Protein AF-A0A2V0MR11-F1 (afdb_monomer_lite)

Structure (mmCIF, N/CA/C/O backbone):
data_AF-A0A2V0MR11-F1
#
_entry.id   AF-A0A2V0MR11-F1
#
loop_
_atom_site.group_PDB
_atom_site.id
_atom_site.type_symbol
_atom_site.label_atom_id
_atom_site.label_alt_id
_atom_site.label_comp_id
_atom_site.label_asym_id
_atom_site.label_entity_id
_atom_site.label_seq_id
_atom_site.pdbx_PDB_ins_code
_atom_site.Cartn_x
_atom_site.Cartn_y
_atom_site.Cartn_z
_atom_site.occupancy
_atom_site.B_iso_or_equiv
_atom_site.auth_seq_id
_atom_site.auth_comp_id
_atom_site.auth_asym_id
_atom_site.auth_atom_id
_atom_site.pdbx_PDB_model_num
ATOM 1 N N . MET A 1 1 ? 62.339 10.877 -40.172 1.00 51.88 1 MET A N 1
ATOM 2 C CA . MET A 1 1 ? 60.877 10.805 -40.378 1.00 51.88 1 MET A CA 1
ATOM 3 C C . MET A 1 1 ? 60.250 10.286 -39.092 1.00 51.88 1 MET A C 1
ATOM 5 O O . MET A 1 1 ? 60.212 9.086 -38.876 1.00 51.88 1 MET A O 1
ATOM 9 N N . GLY A 1 2 ? 59.942 11.201 -38.169 1.00 49.28 2 GLY A N 1
ATOM 10 C CA . GLY A 1 2 ? 59.431 10.881 -36.834 1.00 49.28 2 GLY A CA 1
ATOM 11 C C . GLY A 1 2 ? 57.910 10.956 -36.818 1.00 49.28 2 GLY A C 1
ATOM 12 O O . GLY A 1 2 ? 57.344 11.885 -37.386 1.00 49.28 2 GLY A O 1
ATOM 13 N N . TYR A 1 3 ? 57.261 9.976 -36.200 1.00 51.47 3 TYR A N 1
ATOM 14 C CA . TYR A 1 3 ? 55.828 10.011 -35.938 1.00 51.47 3 TYR A CA 1
ATOM 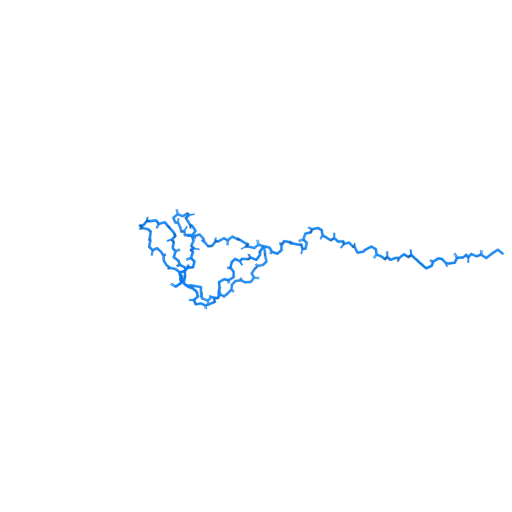15 C C . TYR A 1 3 ? 55.599 10.562 -34.528 1.00 51.47 3 TYR A C 1
ATOM 17 O O . TYR A 1 3 ? 56.233 10.136 -33.563 1.00 51.47 3 TYR A O 1
ATOM 25 N N . THR A 1 4 ? 54.706 11.537 -34.412 1.00 55.16 4 THR A N 1
ATOM 26 C CA . THR A 1 4 ? 54.309 12.131 -33.134 1.00 55.16 4 THR A CA 1
ATOM 27 C C . THR A 1 4 ? 53.163 11.305 -32.551 1.00 55.16 4 THR A C 1
ATOM 29 O O . THR A 1 4 ? 52.122 11.149 -33.185 1.00 55.16 4 THR A O 1
ATOM 32 N N . LEU A 1 5 ? 53.342 10.748 -31.352 1.00 56.91 5 LEU A N 1
ATOM 33 C CA . LEU A 1 5 ? 52.271 10.083 -30.606 1.00 56.91 5 LEU A CA 1
ATOM 34 C C . LEU A 1 5 ? 51.459 11.151 -29.858 1.00 56.91 5 LEU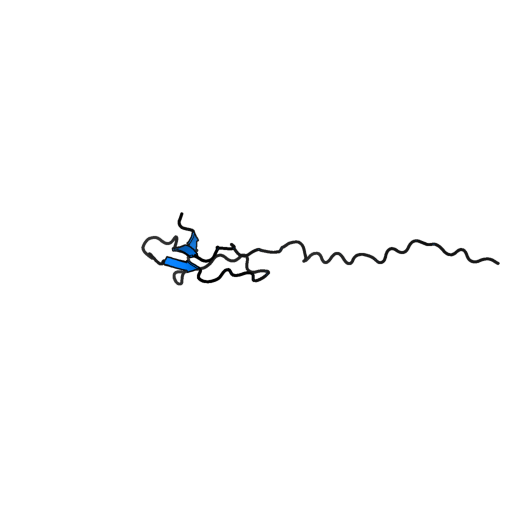 A C 1
ATOM 36 O O . LEU A 1 5 ? 52.001 11.851 -29.007 1.00 56.91 5 LEU A O 1
ATOM 40 N N . HIS A 1 6 ? 50.170 11.280 -30.177 1.00 53.88 6 HIS A N 1
ATOM 41 C CA . HIS A 1 6 ? 49.237 12.161 -29.467 1.00 53.88 6 HIS A CA 1
ATOM 42 C C . HIS A 1 6 ? 48.611 11.405 -28.278 1.00 53.88 6 HIS A C 1
ATOM 44 O O . HIS A 1 6 ? 47.919 10.410 -28.510 1.00 53.88 6 HIS A O 1
ATOM 50 N N . PRO A 1 7 ? 48.778 11.846 -27.017 1.00 54.31 7 PRO A N 1
ATOM 51 C CA . PRO A 1 7 ? 48.027 11.299 -25.896 1.00 54.31 7 PRO A CA 1
ATOM 52 C C . PRO A 1 7 ? 46.720 12.085 -25.763 1.00 54.31 7 PRO A C 1
ATOM 54 O O . PRO A 1 7 ? 46.709 13.226 -25.312 1.00 54.31 7 PRO A O 1
ATOM 57 N N . GLY A 1 8 ? 45.604 11.510 -26.205 1.00 52.06 8 GLY A N 1
ATOM 58 C CA . GLY A 1 8 ? 44.334 12.232 -26.143 1.00 52.06 8 GLY A CA 1
ATOM 59 C C . GLY A 1 8 ? 43.143 11.471 -26.692 1.00 52.06 8 GLY A C 1
ATOM 60 O O . GLY A 1 8 ? 42.377 12.020 -27.475 1.00 52.06 8 GLY A O 1
ATOM 61 N N . LYS A 1 9 ? 42.973 10.205 -26.309 1.00 49.06 9 LYS A N 1
ATOM 62 C CA . LYS A 1 9 ? 41.705 9.505 -26.522 1.00 49.06 9 LYS A CA 1
ATOM 63 C C . LYS A 1 9 ? 41.200 9.024 -25.172 1.00 49.06 9 LYS A C 1
ATOM 65 O O . LYS A 1 9 ? 41.506 7.918 -24.748 1.00 49.06 9 LYS A O 1
ATOM 70 N N . HIS A 1 10 ? 40.461 9.893 -24.485 1.00 50.47 10 HIS A N 1
ATOM 71 C CA . HIS A 1 10 ? 39.571 9.441 -23.422 1.00 50.47 10 HIS A CA 1
ATOM 72 C C . HIS A 1 10 ? 38.601 8.442 -24.069 1.00 50.47 10 HIS A C 1
ATOM 74 O O . HIS A 1 10 ? 37.917 8.827 -25.024 1.00 50.47 10 HIS A O 1
ATOM 80 N N . PRO A 1 11 ? 38.557 7.164 -23.649 1.00 50.12 11 PRO A N 1
ATOM 81 C CA . PRO A 1 11 ? 37.496 6.283 -24.100 1.00 50.12 11 PRO A CA 1
ATOM 82 C C . PRO A 1 11 ? 36.188 6.900 -23.612 1.00 50.12 11 PRO A C 1
ATOM 84 O O . PRO A 1 11 ? 36.025 7.171 -22.423 1.00 50.12 11 PRO A O 1
ATOM 87 N N . GLY A 1 12 ? 35.315 7.221 -24.566 1.00 50.03 12 GLY A N 1
ATOM 88 C CA . GLY A 1 12 ? 34.016 7.806 -24.296 1.00 50.03 12 GLY A CA 1
ATOM 89 C C . GLY A 1 12 ? 33.295 6.981 -23.243 1.00 50.03 12 GLY A C 1
ATOM 90 O O . GLY A 1 12 ? 33.022 5.802 -23.442 1.00 50.03 12 GLY A O 1
ATOM 91 N N . ILE A 1 13 ? 33.008 7.624 -22.119 1.00 58.72 13 ILE A N 1
ATOM 92 C CA . ILE A 1 13 ? 31.935 7.242 -21.210 1.00 58.72 13 ILE A CA 1
ATOM 93 C C . ILE A 1 13 ? 30.669 7.133 -22.063 1.00 58.72 13 ILE A C 1
ATOM 95 O O . ILE A 1 13 ? 30.103 8.149 -22.472 1.00 58.72 13 ILE A O 1
ATOM 99 N N . LEU A 1 14 ? 30.267 5.903 -22.383 1.00 58.50 14 LEU A N 1
ATOM 100 C CA . LEU A 1 14 ? 28.918 5.597 -22.834 1.00 58.50 14 LEU A CA 1
ATOM 101 C C . LEU A 1 14 ? 28.008 5.995 -21.669 1.00 58.50 14 LEU A C 1
ATOM 103 O O . LEU A 1 14 ? 27.916 5.291 -20.674 1.00 58.50 14 LEU A O 1
ATOM 107 N N . ARG A 1 15 ? 27.460 7.210 -21.720 1.00 57.94 15 ARG A N 1
ATOM 108 C CA . ARG A 1 15 ? 26.459 7.662 -20.756 1.00 57.94 15 ARG A CA 1
ATOM 109 C C . ARG A 1 15 ? 25.154 7.047 -21.223 1.00 57.94 15 ARG A C 1
ATOM 111 O O . ARG A 1 15 ? 24.537 7.575 -22.147 1.00 57.94 15 ARG A O 1
ATOM 118 N N . ASP A 1 16 ? 24.785 5.912 -20.647 1.00 57.56 16 ASP A N 1
ATOM 119 C CA . ASP A 1 16 ? 23.479 5.311 -20.882 1.00 57.56 16 ASP A CA 1
ATOM 120 C C . ASP A 1 16 ? 22.422 6.336 -20.428 1.00 57.56 16 ASP A C 1
ATOM 122 O O . ASP A 1 16 ? 22.406 6.708 -19.251 1.00 57.56 16 ASP A O 1
ATOM 126 N N . PRO A 1 17 ? 21.530 6.833 -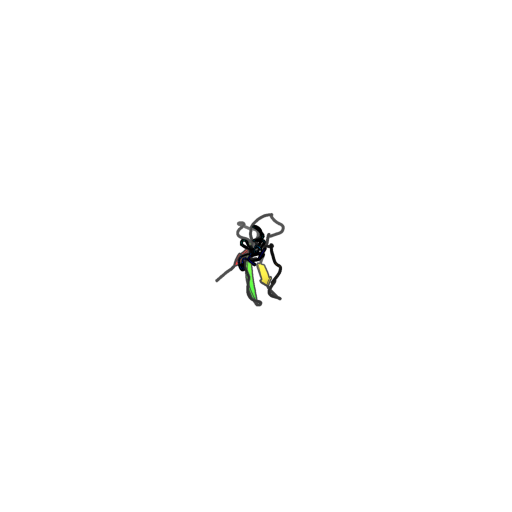21.304 1.00 62.88 17 PRO A N 1
ATOM 127 C CA . PRO A 1 17 ? 20.506 7.806 -20.912 1.00 62.88 17 PRO A CA 1
ATOM 128 C C . PRO A 1 17 ? 19.421 7.204 -19.999 1.00 62.88 17 PRO A C 1
ATOM 130 O O . PRO A 1 17 ? 18.449 7.879 -19.681 1.00 62.88 17 PRO A O 1
ATOM 133 N N . ASN A 1 18 ? 19.577 5.942 -19.585 1.00 59.69 18 ASN A N 1
ATOM 134 C CA . ASN A 1 18 ? 18.604 5.186 -18.800 1.00 59.69 18 ASN A CA 1
ATOM 135 C C . ASN A 1 18 ? 18.987 5.035 -17.310 1.00 59.69 18 ASN A C 1
ATOM 137 O O . ASN A 1 18 ? 18.248 4.431 -16.545 1.00 59.69 18 ASN A O 1
ATOM 141 N N . THR A 1 19 ? 20.129 5.584 -16.877 1.00 56.34 19 THR A N 1
ATOM 142 C CA . THR A 1 19 ? 20.615 5.472 -15.482 1.00 56.34 19 THR A CA 1
ATOM 143 C C . THR A 1 19 ? 20.058 6.569 -14.549 1.00 56.34 19 THR A C 1
ATOM 145 O O . THR A 1 19 ? 20.375 6.594 -13.366 1.00 56.34 19 THR A O 1
ATOM 148 N N . ASP A 1 20 ? 19.209 7.477 -15.048 1.00 55.59 20 ASP A N 1
ATOM 149 C CA . ASP A 1 20 ? 18.710 8.650 -14.297 1.00 55.59 20 ASP A CA 1
ATOM 150 C C . ASP A 1 20 ? 17.282 8.504 -13.741 1.00 55.59 20 ASP A C 1
ATOM 152 O O . ASP A 1 20 ? 16.813 9.349 -12.986 1.00 55.59 20 ASP A O 1
ATOM 156 N N . ARG A 1 21 ? 16.566 7.422 -14.058 1.00 62.28 21 ARG A N 1
ATOM 157 C CA . ARG A 1 21 ? 15.222 7.199 -13.507 1.00 62.28 21 ARG A CA 1
ATOM 158 C C . ARG A 1 21 ? 15.169 5.874 -12.779 1.00 62.28 21 ARG A C 1
ATOM 160 O O . ARG A 1 21 ? 14.541 4.914 -13.209 1.00 62.28 21 ARG A O 1
ATOM 167 N N . VAL A 1 22 ? 15.849 5.835 -11.636 1.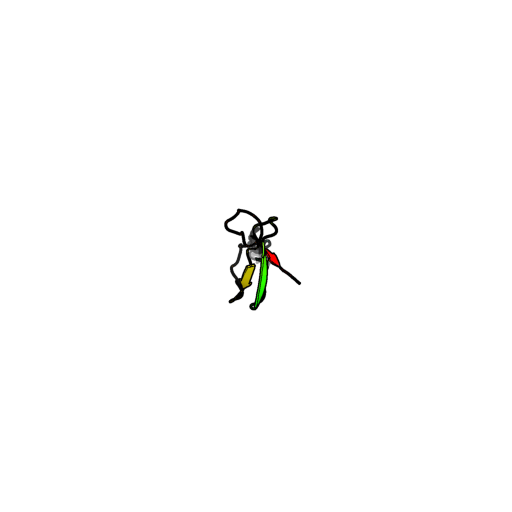00 55.03 22 VAL A N 1
ATOM 168 C CA . VAL A 1 22 ? 15.431 4.929 -10.569 1.00 55.03 22 VAL A CA 1
ATOM 169 C C . VAL A 1 22 ? 14.074 5.453 -10.106 1.00 55.03 22 VAL A C 1
ATOM 171 O O . VAL A 1 22 ? 13.996 6.268 -9.190 1.00 55.03 22 VAL A O 1
ATOM 174 N N . ASP A 1 23 ? 13.004 5.048 -10.793 1.00 54.84 23 ASP A N 1
ATOM 175 C CA . ASP A 1 23 ? 11.644 5.145 -10.277 1.00 54.84 23 ASP A CA 1
ATOM 176 C C . ASP A 1 23 ? 11.598 4.224 -9.049 1.00 54.84 23 ASP A C 1
ATOM 178 O O . ASP A 1 23 ? 11.331 3.021 -9.132 1.00 54.84 23 ASP A O 1
ATOM 182 N N . PHE A 1 24 ? 12.025 4.783 -7.914 1.00 54.50 24 PHE A N 1
ATOM 183 C CA . PHE A 1 24 ? 11.922 4.177 -6.598 1.00 54.50 24 PHE A CA 1
ATOM 184 C C . PHE A 1 24 ? 10.440 3.867 -6.394 1.00 54.50 24 PHE A C 1
ATOM 186 O O . PHE A 1 24 ? 9.607 4.767 -6.526 1.00 54.50 24 PHE A O 1
ATOM 193 N N . MET A 1 25 ? 10.100 2.614 -6.065 1.00 61.78 25 MET A N 1
ATOM 194 C CA . MET A 1 25 ? 8.803 2.358 -5.436 1.00 61.78 25 MET A CA 1
ATOM 195 C C . MET A 1 25 ? 8.643 3.354 -4.293 1.00 61.78 25 MET A C 1
ATOM 197 O O . MET A 1 25 ? 9.639 3.729 -3.663 1.00 61.78 25 MET A O 1
ATOM 201 N N . SER A 1 26 ? 7.409 3.734 -3.972 1.00 61.66 26 SER A N 1
ATOM 202 C CA . SER A 1 26 ? 7.163 4.325 -2.664 1.00 61.66 26 SER A CA 1
ATOM 203 C C . SER A 1 26 ? 7.639 3.302 -1.623 1.00 61.66 26 SER A C 1
ATOM 205 O O . SER A 1 26 ? 7.001 2.267 -1.424 1.00 61.66 26 SER A O 1
ATOM 207 N N . ASN A 1 27 ? 8.842 3.518 -1.081 1.00 68.06 27 ASN A N 1
ATOM 208 C CA . ASN A 1 27 ? 9.527 2.549 -0.239 1.00 68.06 27 ASN A CA 1
ATOM 209 C C . ASN A 1 27 ? 8.903 2.648 1.144 1.00 68.06 27 ASN A C 1
ATOM 211 O O . ASN A 1 27 ? 9.308 3.455 1.978 1.00 68.06 27 ASN A O 1
ATOM 215 N N . TYR A 1 28 ? 7.822 1.905 1.328 1.00 75.88 28 TYR A N 1
ATOM 216 C CA . TYR A 1 28 ? 7.168 1.806 2.612 1.00 75.88 28 TYR A CA 1
ATOM 217 C C . TYR A 1 28 ? 7.981 0.865 3.490 1.00 75.88 28 TYR A C 1
ATOM 219 O O . TYR A 1 28 ? 8.212 -0.291 3.132 1.00 75.88 28 TYR A O 1
ATOM 227 N N . GLU A 1 29 ? 8.394 1.363 4.650 1.00 80.56 29 GLU A N 1
ATOM 228 C CA . GLU A 1 29 ? 9.108 0.554 5.628 1.00 80.56 29 GLU A CA 1
ATOM 229 C C . GLU A 1 29 ? 8.229 -0.609 6.098 1.00 80.56 29 GLU A C 1
ATOM 231 O O . GLU A 1 29 ? 6.997 -0.493 6.188 1.00 80.56 29 GLU A O 1
ATOM 236 N N . ALA A 1 30 ? 8.858 -1.731 6.441 1.00 85.81 30 ALA A N 1
ATOM 237 C CA . ALA A 1 30 ? 8.169 -2.831 7.094 1.00 85.81 30 ALA A CA 1
ATOM 238 C C . ALA A 1 30 ? 7.401 -2.328 8.332 1.00 85.81 30 ALA A C 1
ATOM 240 O O . ALA A 1 30 ? 7.909 -1.596 9.178 1.00 85.81 30 ALA A O 1
ATOM 241 N N . GLY A 1 31 ? 6.139 -2.724 8.433 1.00 87.88 31 GLY A N 1
ATOM 242 C CA . GLY A 1 31 ? 5.198 -2.282 9.451 1.00 87.88 31 GLY A CA 1
ATOM 243 C C . GLY A 1 31 ? 4.354 -1.070 9.058 1.00 87.88 31 GLY A C 1
ATOM 244 O O . GLY A 1 31 ? 3.364 -0.809 9.753 1.00 87.88 31 GLY A O 1
ATOM 245 N N . THR A 1 32 ? 4.665 -0.394 7.945 1.00 89.56 32 THR A N 1
ATOM 246 C CA . THR A 1 32 ? 3.822 0.673 7.390 1.00 89.56 32 THR A CA 1
ATOM 247 C C . THR A 1 32 ? 2.425 0.136 7.109 1.00 89.56 32 THR A C 1
ATOM 249 O O . THR A 1 32 ? 2.260 -0.920 6.491 1.00 89.56 32 THR A O 1
ATOM 252 N N . LEU A 1 33 ? 1.410 0.861 7.576 1.00 92.44 33 LEU A N 1
ATOM 253 C CA . LEU A 1 33 ? 0.014 0.545 7.317 1.00 92.44 33 LEU A CA 1
ATOM 254 C C . LEU A 1 33 ? -0.481 1.417 6.160 1.00 92.44 33 LEU A C 1
ATOM 256 O O . LEU A 1 33 ? -0.356 2.640 6.198 1.00 92.44 33 LEU A O 1
ATOM 260 N N . LEU A 1 34 ? -1.048 0.782 5.139 1.00 91.25 34 LEU A N 1
ATOM 261 C CA . LEU A 1 34 ? -1.700 1.454 4.024 1.00 91.25 34 LEU A CA 1
ATOM 262 C C . LEU A 1 34 ? -3.213 1.259 4.119 1.00 91.25 34 LEU A C 1
ATOM 264 O O . LEU A 1 34 ? -3.692 0.192 4.517 1.00 91.25 34 LEU A O 1
ATOM 268 N N . THR A 1 35 ? -3.967 2.277 3.720 1.00 93.00 35 THR A N 1
ATOM 269 C CA . THR A 1 35 ? -5.424 2.235 3.593 1.00 93.00 35 THR A CA 1
ATOM 270 C C . THR A 1 35 ? -5.825 2.564 2.166 1.00 93.00 35 THR A C 1
ATOM 272 O O . THR A 1 35 ? -5.184 3.379 1.507 1.00 93.00 35 THR A O 1
ATOM 275 N N . CYS A 1 36 ? -6.903 1.960 1.679 1.00 93.94 36 CYS A N 1
ATOM 276 C CA . CYS A 1 36 ? -7.458 2.355 0.389 1.00 93.94 36 CYS A CA 1
ATOM 277 C C . CYS A 1 36 ? -8.092 3.748 0.498 1.00 93.94 36 CYS A C 1
ATOM 279 O O . CYS A 1 36 ? -8.825 4.007 1.456 1.00 93.94 36 CYS A O 1
ATOM 281 N N . GLY A 1 37 ? -7.817 4.623 -0.475 1.00 87.25 37 GLY A N 1
ATOM 282 C CA . GLY A 1 37 ? -8.416 5.961 -0.558 1.00 87.25 37 GLY A CA 1
ATOM 283 C C . GLY A 1 37 ? -9.88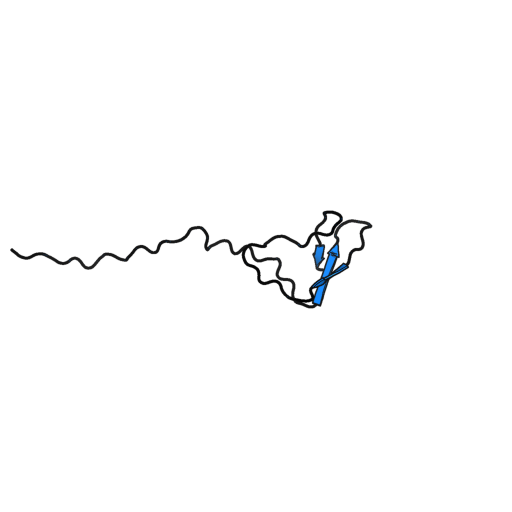6 5.975 -0.997 1.00 87.25 37 GLY A C 1
ATOM 284 O O . GLY A 1 37 ? -10.542 7.009 -0.902 1.00 87.25 37 GLY A O 1
ATOM 285 N N . HIS A 1 38 ? -10.419 4.840 -1.454 1.00 91.31 38 HIS A N 1
ATOM 286 C CA . HIS A 1 38 ? -11.791 4.734 -1.939 1.00 91.31 38 HIS A CA 1
ATOM 287 C C . HIS A 1 38 ? -12.791 4.759 -0.774 1.00 91.31 38 HIS A C 1
ATOM 289 O O . HIS A 1 38 ? -12.730 3.930 0.145 1.00 91.31 38 HIS A O 1
ATOM 295 N N . GLU A 1 39 ? -13.753 5.679 -0.840 1.00 86.56 39 GLU A N 1
ATOM 296 C CA . GLU A 1 39 ? -14.843 5.762 0.130 1.00 86.56 39 GLU A CA 1
ATOM 297 C C . GLU A 1 39 ? -15.634 4.441 0.173 1.00 86.56 39 GLU A C 1
ATOM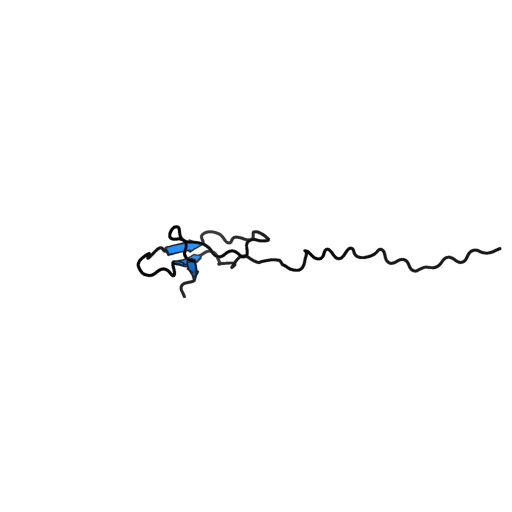 299 O O . GLU A 1 39 ? -16.054 3.910 -0.852 1.00 86.56 39 GLU A O 1
ATOM 304 N N . GLY A 1 40 ? -15.804 3.874 1.371 1.00 85.88 40 GLY A N 1
ATOM 305 C CA . GLY A 1 40 ? -16.563 2.636 1.583 1.00 85.88 40 GLY A CA 1
ATOM 306 C C . GLY A 1 40 ? -15.802 1.322 1.346 1.00 85.88 40 GLY A C 1
ATOM 307 O O . GLY A 1 40 ? -16.342 0.266 1.667 1.00 85.88 40 GLY A O 1
ATOM 308 N N . CYS A 1 41 ? -14.556 1.347 0.855 1.00 88.94 41 CYS A N 1
ATOM 309 C CA . CYS A 1 41 ? -13.775 0.121 0.630 1.00 88.94 41 CYS A CA 1
ATOM 310 C C . CYS A 1 41 ? -13.152 -0.431 1.926 1.00 88.94 41 CYS A C 1
ATOM 312 O O . CYS A 1 41 ? -13.221 -1.628 2.199 1.00 88.94 41 CYS A O 1
ATOM 314 N N . GLY A 1 42 ? -12.554 0.439 2.748 1.00 86.12 42 GLY A N 1
ATOM 315 C CA . GLY A 1 42 ? -12.048 0.087 4.083 1.00 86.12 42 GLY A CA 1
ATOM 316 C C . GLY A 1 42 ? -10.864 -0.891 4.117 1.00 86.12 42 GLY A C 1
ATOM 317 O O . GLY A 1 42 ? -10.444 -1.293 5.204 1.00 86.12 42 GLY A O 1
ATOM 318 N N . CYS A 1 43 ? -10.311 -1.278 2.963 1.00 92.44 43 CYS A N 1
ATOM 319 C CA . CYS A 1 43 ? -9.157 -2.167 2.895 1.00 92.44 43 CYS A CA 1
ATOM 320 C C . CYS A 1 43 ? -7.943 -1.559 3.599 1.00 92.44 43 CYS A C 1
ATOM 322 O O . CYS A 1 43 ? -7.590 -0.400 3.367 1.00 92.44 43 CYS A O 1
ATOM 324 N N . ARG A 1 44 ? -7.282 -2.381 4.417 1.00 91.12 44 ARG A N 1
ATOM 325 C CA . ARG A 1 44 ? -6.033 -2.053 5.098 1.00 91.12 44 ARG A CA 1
ATOM 326 C C . ARG A 1 44 ? -5.033 -3.164 4.880 1.00 91.12 44 ARG A C 1
ATOM 328 O O . ARG A 1 44 ? -5.358 -4.334 5.071 1.00 91.12 44 ARG A O 1
ATOM 335 N N . VAL A 1 45 ? -3.825 -2.782 4.507 1.00 88.56 45 VAL A N 1
ATOM 336 C CA . VAL A 1 45 ? -2.716 -3.711 4.310 1.00 88.56 45 VAL A CA 1
ATOM 337 C C . VAL A 1 45 ? -1.519 -3.216 5.095 1.00 88.56 45 VAL A C 1
ATOM 339 O O . VAL A 1 45 ? -1.311 -2.012 5.233 1.00 88.56 45 VAL A O 1
ATOM 342 N N . ARG A 1 46 ? -0.741 -4.145 5.638 1.00 90.75 46 ARG A N 1
ATOM 343 C CA . ARG A 1 46 ? 0.520 -3.839 6.301 1.00 90.75 46 ARG A CA 1
ATOM 344 C C . ARG A 1 46 ? 1.647 -4.349 5.426 1.00 90.75 46 ARG A C 1
ATOM 346 O O . ARG A 1 46 ? 1.590 -5.480 4.954 1.00 90.75 46 ARG A O 1
ATOM 353 N N . ILE A 1 47 ? 2.662 -3.523 5.236 1.00 87.94 47 ILE A N 1
ATOM 354 C CA . ILE A 1 47 ? 3.879 -3.939 4.553 1.00 87.94 47 ILE A CA 1
ATOM 355 C C . ILE A 1 47 ? 4.657 -4.838 5.506 1.00 87.94 47 ILE A C 1
ATOM 357 O O . ILE A 1 47 ? 5.065 -4.395 6.572 1.00 87.94 47 ILE A O 1
ATOM 361 N N . GLU A 1 48 ? 4.807 -6.117 5.179 1.00 86.38 48 GLU A N 1
ATOM 362 C CA . GLU A 1 48 ? 5.577 -7.047 6.017 1.00 86.38 48 GLU A CA 1
ATOM 363 C C . GLU A 1 48 ? 7.074 -6.980 5.713 1.00 86.38 48 GLU A C 1
ATOM 365 O O . GLU A 1 48 ? 7.892 -7.105 6.621 1.00 86.38 48 GLU A O 1
ATOM 370 N N . VAL A 1 49 ? 7.424 -6.749 4.446 1.00 82.62 49 VAL A N 1
ATOM 371 C CA . VAL A 1 49 ? 8.802 -6.672 3.959 1.00 82.62 49 VAL A CA 1
ATOM 372 C C . VAL A 1 49 ? 8.921 -5.485 3.013 1.00 82.62 49 VAL A C 1
ATOM 374 O O . VAL A 1 49 ? 8.059 -5.277 2.158 1.00 82.62 49 VAL A O 1
ATOM 377 N N . GLU A 1 50 ? 9.993 -4.716 3.173 1.00 76.94 50 GLU A N 1
ATOM 378 C CA . GLU A 1 50 ? 10.352 -3.628 2.267 1.00 76.94 50 GLU A CA 1
ATOM 379 C C . GLU A 1 50 ? 10.637 -4.161 0.852 1.00 76.94 50 GLU A C 1
ATOM 381 O O . GLU A 1 50 ? 11.339 -5.158 0.660 1.00 76.94 50 GLU A O 1
ATOM 386 N N . CYS A 1 51 ? 10.072 -3.504 -0.162 1.00 75.06 51 CYS A N 1
ATOM 387 C CA . CYS A 1 51 ? 10.296 -3.872 -1.555 1.00 75.06 51 CYS A CA 1
ATOM 388 C C . CYS A 1 51 ? 11.349 -2.945 -2.169 1.00 75.06 51 CYS A C 1
ATOM 390 O O . CYS A 1 51 ? 11.102 -1.758 -2.366 1.00 75.06 51 CYS A O 1
ATOM 392 N N . HIS A 1 52 ? 12.518 -3.495 -2.506 1.00 72.69 52 HIS A N 1
ATOM 393 C CA . HIS A 1 52 ? 13.638 -2.762 -3.116 1.00 72.69 52 HIS A CA 1
ATOM 394 C C . HIS A 1 52 ? 13.775 -3.006 -4.626 1.00 72.69 52 HIS A C 1
ATOM 396 O O . HIS A 1 52 ? 14.866 -2.908 -5.191 1.00 72.69 52 HIS A O 1
ATOM 402 N N . CYS A 1 53 ? 12.683 -3.369 -5.300 1.00 67.31 53 CYS A N 1
ATOM 403 C CA . CYS A 1 53 ? 12.701 -3.613 -6.738 1.00 67.31 53 CYS A CA 1
ATOM 404 C C . CYS A 1 53 ? 12.976 -2.318 -7.524 1.00 67.31 53 CYS A C 1
ATOM 406 O O . CYS A 1 53 ? 12.340 -1.288 -7.302 1.00 67.31 53 CYS A O 1
ATOM 408 N N . ALA A 1 54 ? 13.915 -2.382 -8.474 1.00 56.06 54 ALA A N 1
ATOM 409 C CA . ALA A 1 54 ? 14.222 -1.275 -9.375 1.00 56.06 54 ALA A CA 1
ATOM 410 C C . ALA A 1 54 ? 13.137 -1.128 -10.458 1.00 56.06 54 ALA A C 1
ATOM 412 O O . ALA A 1 54 ? 12.760 -2.118 -11.084 1.00 56.06 54 ALA A O 1
ATOM 413 N N . GLY A 1 55 ? 12.675 0.105 -10.705 1.00 57.28 55 GLY A N 1
ATOM 414 C CA . GLY A 1 55 ? 11.742 0.426 -11.795 1.00 57.28 55 GLY A CA 1
ATOM 415 C C . GLY A 1 55 ? 10.264 0.195 -11.478 1.00 57.28 55 GLY A C 1
ATOM 416 O O . GLY A 1 55 ? 9.471 0.022 -12.396 1.00 57.28 55 GLY A O 1
ATOM 417 N N . SER A 1 56 ? 9.886 0.181 -10.200 1.00 60.75 56 SER A N 1
ATOM 418 C CA . SER A 1 56 ? 8.513 -0.103 -9.770 1.00 60.75 56 SER A CA 1
ATOM 419 C C . SER A 1 56 ? 7.920 1.064 -8.972 1.00 60.75 56 SER A C 1
ATOM 421 O O . SER A 1 56 ? 7.296 0.863 -7.939 1.00 60.75 56 SER A O 1
ATOM 423 N N . GLY A 1 57 ? 8.073 2.300 -9.456 1.00 62.03 57 GLY A N 1
ATOM 424 C CA . GLY A 1 57 ? 7.448 3.521 -8.905 1.00 62.03 57 GLY A CA 1
ATOM 425 C C . GLY A 1 57 ? 5.909 3.531 -8.869 1.00 62.03 57 GLY A C 1
ATOM 426 O O . GLY A 1 57 ? 5.299 4.586 -8.723 1.00 62.03 57 GLY A O 1
ATOM 427 N N . GLU A 1 58 ? 5.271 2.376 -9.033 1.00 72.81 58 GLU A N 1
ATOM 428 C CA . GLU A 1 58 ? 3.832 2.200 -8.969 1.00 72.81 58 GLU A CA 1
ATOM 429 C C . GLU A 1 58 ? 3.376 2.121 -7.514 1.00 72.81 58 GLU A C 1
ATOM 431 O O . GLU A 1 58 ? 3.942 1.406 -6.682 1.00 72.81 58 GLU A O 1
ATOM 436 N N . ALA A 1 59 ? 2.318 2.860 -7.207 1.00 78.31 59 ALA A N 1
ATOM 437 C CA . ALA A 1 59 ? 1.673 2.752 -5.919 1.00 78.31 59 ALA A CA 1
ATOM 438 C C . ALA A 1 59 ? 0.955 1.404 -5.781 1.00 78.31 59 ALA A C 1
ATOM 440 O O . ALA A 1 59 ? 0.469 0.821 -6.757 1.00 78.31 59 ALA A O 1
ATOM 441 N N . TYR A 1 60 ? 0.843 0.923 -4.543 1.00 82.19 60 TYR A N 1
ATOM 442 C CA . TYR A 1 60 ? 0.057 -0.272 -4.265 1.00 82.19 60 TYR A CA 1
ATOM 443 C C . TYR A 1 60 ? -1.403 0.004 -4.615 1.00 82.19 60 TYR A C 1
ATOM 445 O O . TYR A 1 60 ? -1.988 0.983 -4.159 1.00 82.19 60 TYR A O 1
ATOM 453 N N . ARG A 1 61 ? -2.007 -0.869 -5.420 1.00 86.44 61 ARG A N 1
ATOM 454 C CA . ARG A 1 61 ? -3.417 -0.751 -5.795 1.00 86.44 61 ARG A CA 1
ATOM 455 C C . ARG A 1 61 ? -4.262 -1.715 -4.990 1.00 86.44 61 ARG A C 1
ATOM 457 O O . ARG A 1 61 ? -3.928 -2.889 -4.835 1.00 86.44 61 ARG A O 1
ATOM 464 N N . CYS A 1 62 ? -5.380 -1.213 -4.492 1.00 89.94 62 CYS A N 1
ATOM 465 C CA . CYS A 1 62 ? -6.428 -2.048 -3.946 1.00 89.94 62 CYS A CA 1
ATOM 466 C C . CYS A 1 62 ? -7.146 -2.778 -5.090 1.00 89.94 62 CYS A C 1
ATOM 468 O O . CYS A 1 62 ? -7.224 -2.282 -6.213 1.00 89.94 62 CYS A O 1
ATOM 470 N N . THR A 1 63 ? -7.738 -3.937 -4.803 1.00 87.94 63 THR A N 1
ATOM 471 C CA . THR A 1 63 ? -8.542 -4.700 -5.770 1.00 87.94 63 THR A CA 1
ATOM 472 C C . THR A 1 63 ? -9.726 -3.899 -6.327 1.00 87.94 63 THR A C 1
ATOM 474 O O . THR A 1 63 ? -10.209 -4.205 -7.413 1.00 87.94 63 THR A O 1
ATOM 477 N N . CYS A 1 64 ? -10.188 -2.857 -5.626 1.00 90.94 64 CYS A N 1
ATOM 478 C CA . CYS A 1 64 ? -11.212 -1.942 -6.137 1.00 90.94 64 CYS A CA 1
ATOM 479 C C . CYS A 1 64 ? -10.713 -1.010 -7.261 1.00 90.94 64 CYS A C 1
ATOM 481 O O . CYS A 1 64 ? -11.535 -0.389 -7.927 1.00 90.94 64 CYS A O 1
ATOM 483 N N . GLY A 1 65 ? -9.397 -0.926 -7.486 1.00 87.69 65 GLY A N 1
ATOM 484 C CA . GLY A 1 65 ? -8.754 -0.109 -8.521 1.00 87.69 65 GLY A CA 1
ATOM 485 C C . GLY A 1 65 ? -8.041 1.144 -7.998 1.00 87.69 65 GLY A C 1
ATOM 486 O O . GLY A 1 65 ? -7.156 1.666 -8.682 1.00 87.69 65 GLY A O 1
ATOM 487 N N . ASP A 1 66 ? -8.372 1.586 -6.784 1.00 90.06 66 ASP A N 1
ATOM 488 C CA . ASP A 1 66 ? -7.800 2.780 -6.155 1.00 90.06 66 ASP A CA 1
ATOM 489 C C . ASP A 1 66 ? -6.436 2.552 -5.514 1.00 90.06 66 ASP A C 1
ATOM 491 O O . ASP A 1 66 ? -6.019 1.427 -5.226 1.00 90.06 66 ASP A O 1
ATOM 495 N N . GLU A 1 67 ? -5.752 3.661 -5.260 1.00 89.56 67 GLU A N 1
ATOM 496 C CA . GLU A 1 67 ? -4.449 3.674 -4.617 1.00 89.56 67 GLU A CA 1
ATOM 497 C C . GLU A 1 67 ? -4.551 3.408 -3.107 1.00 89.56 67 GLU A C 1
ATOM 499 O O . GLU A 1 67 ? -5.462 3.872 -2.407 1.00 89.56 67 GLU A O 1
ATOM 504 N N . LEU A 1 68 ? -3.604 2.621 -2.605 1.00 89.56 68 LEU A N 1
ATOM 505 C CA . LEU A 1 68 ? -3.359 2.415 -1.187 1.00 89.56 68 LEU A CA 1
ATOM 506 C C . LEU A 1 68 ? -2.375 3.483 -0.709 1.00 89.56 68 LEU A C 1
ATOM 508 O O . LEU A 1 68 ? -1.238 3.545 -1.171 1.00 89.56 68 LEU A O 1
ATOM 512 N N . VAL A 1 69 ? -2.810 4.295 0.249 1.00 89.06 69 VAL A N 1
ATOM 513 C CA . VAL A 1 69 ? -2.043 5.415 0.801 1.00 89.06 69 VAL A CA 1
ATOM 514 C C . VAL A 1 69 ? -1.638 5.130 2.241 1.00 89.06 69 VAL A C 1
ATOM 516 O O . VAL A 1 69 ? -2.382 4.494 2.991 1.00 89.06 69 VAL A O 1
ATOM 519 N N . ALA A 1 70 ? -0.454 5.592 2.641 1.00 87.81 70 ALA A N 1
ATOM 520 C CA . ALA A 1 70 ? 0.014 5.428 4.012 1.00 87.81 70 ALA A CA 1
ATOM 521 C C . ALA A 1 70 ? -0.890 6.185 4.990 1.00 87.81 70 ALA A C 1
ATOM 523 O O . ALA A 1 70 ? -1.226 7.350 4.774 1.00 87.81 70 ALA A O 1
ATOM 524 N N . VAL A 1 71 ? -1.268 5.514 6.075 1.00 83.38 71 VAL A N 1
ATOM 525 C CA . VAL A 1 71 ? -1.971 6.136 7.201 1.00 83.38 71 VAL A CA 1
ATOM 526 C C . VAL A 1 71 ? -0.960 6.503 8.279 1.00 83.38 71 VAL A C 1
ATOM 528 O O . VAL A 1 71 ? -0.155 5.665 8.682 1.00 83.38 71 VAL A O 1
ATOM 531 N N . SER A 1 72 ? -0.987 7.775 8.685 1.00 65.25 72 SER A N 1
ATOM 532 C CA . SER A 1 72 ? -0.156 8.349 9.754 1.00 65.25 72 SER A CA 1
ATOM 533 C C . SER A 1 72 ? -0.763 8.115 11.131 1.00 65.25 72 SER A C 1
ATOM 535 O O . SER A 1 72 ? -2.013 8.121 11.225 1.00 65.25 72 SER A O 1
#

pLDDT: mean 72.85, std 15.59, range [49.06, 93.94]

Secondary structure (DSSP, 8-state):
-PPPPP---PPP----TTTT---B---PPTT-EEEE-STTT--EEE-SS----BT--PPPBPTTSPBEEE--

Radius of gyration: 23.91 Å; chains: 1; bounding box: 77×19×50 Å

Foldseek 3Di:
DDDDDDDDDDPDDPPDPPPPDQLFAVFAQAQFKWAFPDPPPGDIDGRHHTDGDTPCNDADADPVGTGTHTDD

Sequence (72 aa):
MGYTLHPGKHPGILRDPNTDRVDFMSNYEAGTLLTCGHEGCGCRVRIEVECHCAGSGEAYRCTCGDELVAVS